Protein AF-A0AAV0XQT6-F1 (afdb_monomer)

Foldseek 3Di:
DPPCPVVVVVVVVVVCVVVVHDPDDDPDDDDDDDDDPPPPPDPPQPPDSVSCCCVVPVVVVVVVVVVVVCVVCVVVVVVCVLCVCVDPVNVVVPDPVVSVVSVVVNCVVCVVPPD

Secondary structure (DSSP, 8-state):
--TTHHHHHHHHHHHHHHTT------SS---PPPPPTT----S-TTS-HHHHHIIIIIHHHHHHHHHHHHHHHHHHHHHHHHTGGGSHHHHHHS-HHHHHHHHHHHHHHTHHHH-

Sequence (115 aa):
MRDGYDDVVGSATELCHKWGISSTKPTTRKIYSKQYCGEMQGDRRLDVPEEKFRIAIFYPLIDTALFKLRDRFKGLHSVSRNFEFLLPQNKVTMKESDIVKSCYDFITFYNNDVT

Solvent-accessible surface area (backbone atoms only — not comparable to full-atom values): 7186 Å² total; per-residue (Å²): 133,72,84,58,51,68,58,52,51,49,54,51,47,55,51,31,54,76,70,74,42,83,77,76,74,74,93,59,85,86,81,75,79,86,84,59,98,82,66,77,79,67,90,66,80,76,80,43,68,65,55,45,44,43,64,72,44,50,48,56,50,52,53,49,51,51,48,52,52,51,58,70,44,46,62,57,52,51,53,51,59,72,52,42,69,73,37,72,72,38,60,75,68,52,53,69,71,59,50,53,48,51,52,52,54,41,47,66,74,38,45,89,79,78,109

Mean predicted aligned error: 15.53 Å

pLDDT: mean 80.46, std 14.02, range [47.59, 97.06]

Organism: NCBI:txid13131

Radius of gyration: 26.47 Å; Cα contacts (8 Å, |Δi|>4): 28; chains: 1; bounding box: 58×40×57 Å

Structure (mmCIF, N/CA/C/O backbone):
data_AF-A0AAV0XQT6-F1
#
_entry.id   AF-A0AAV0XQT6-F1
#
loop_
_atom_site.group_PDB
_atom_site.id
_atom_site.type_symbol
_atom_site.label_atom_id
_atom_site.label_alt_id
_atom_site.label_comp_id
_atom_site.label_asym_id
_atom_site.label_entity_id
_atom_site.label_seq_id
_atom_site.pdbx_PDB_ins_code
_atom_site.Cartn_x
_atom_site.Cartn_y
_atom_site.Cartn_z
_atom_site.occupancy
_atom_site.B_iso_or_equiv
_atom_site.auth_seq_id
_atom_site.auth_comp_id
_atom_site.auth_asym_id
_atom_site.auth_atom_id
_atom_site.pdbx_PDB_model_num
ATOM 1 N N . MET A 1 1 ? 28.260 3.476 3.014 1.00 47.59 1 MET A N 1
ATOM 2 C CA . MET A 1 1 ? 27.462 3.636 1.771 1.00 47.59 1 MET A CA 1
ATOM 3 C C . MET A 1 1 ? 28.306 3.562 0.490 1.00 47.59 1 MET A C 1
ATOM 5 O O . MET A 1 1 ? 27.718 3.577 -0.581 1.00 47.59 1 MET A O 1
ATOM 9 N N . ARG A 1 2 ? 29.651 3.491 0.568 1.00 54.19 2 ARG A N 1
ATOM 10 C CA . ARG A 1 2 ? 30.534 3.204 -0.584 1.00 54.19 2 ARG A CA 1
ATOM 11 C C . ARG A 1 2 ? 30.799 1.712 -0.785 1.00 54.19 2 ARG A C 1
ATOM 13 O O . ARG A 1 2 ? 31.103 1.313 -1.901 1.00 54.19 2 ARG A O 1
ATOM 20 N N . ASP A 1 3 ? 30.662 0.915 0.266 1.00 59.00 3 ASP A N 1
ATOM 21 C CA . ASP A 1 3 ? 30.864 -0.530 0.196 1.00 59.00 3 ASP A CA 1
ATOM 22 C C . ASP A 1 3 ? 29.682 -1.152 -0.562 1.00 59.00 3 ASP A C 1
ATOM 24 O O . ASP A 1 3 ? 28.536 -1.036 -0.124 1.00 59.00 3 ASP A O 1
ATOM 28 N N . GLY A 1 4 ? 29.952 -1.716 -1.742 1.00 73.44 4 GLY A N 1
ATOM 29 C CA . GLY A 1 4 ? 28.957 -2.363 -2.610 1.00 73.44 4 GLY A CA 1
ATOM 30 C C . GLY A 1 4 ? 28.456 -1.534 -3.800 1.00 73.44 4 GLY A C 1
ATOM 31 O O . GLY A 1 4 ? 27.606 -2.009 -4.548 1.00 73.44 4 GLY A O 1
ATOM 32 N N . TYR A 1 5 ? 28.962 -0.313 -4.023 1.00 76.50 5 TYR A N 1
ATOM 33 C CA . TYR A 1 5 ? 28.595 0.457 -5.224 1.00 76.50 5 TYR A CA 1
ATOM 34 C C . TYR A 1 5 ? 29.003 -0.275 -6.512 1.00 76.50 5 TYR A C 1
ATOM 36 O O . TYR A 1 5 ? 28.202 -0.374 -7.441 1.00 76.50 5 TYR A O 1
ATOM 44 N N . ASP A 1 6 ? 30.215 -0.832 -6.545 1.00 81.75 6 ASP A N 1
ATOM 45 C CA . ASP A 1 6 ? 30.738 -1.524 -7.726 1.00 81.75 6 ASP A CA 1
ATOM 46 C C . ASP A 1 6 ? 29.960 -2.813 -8.034 1.00 81.75 6 ASP A C 1
ATOM 48 O O . ASP A 1 6 ? 29.679 -3.087 -9.200 1.00 81.75 6 ASP A O 1
ATOM 52 N N . ASP A 1 7 ? 29.500 -3.535 -7.007 1.00 84.94 7 ASP A N 1
ATOM 53 C CA . ASP A 1 7 ? 28.678 -4.744 -7.166 1.00 84.94 7 ASP A CA 1
ATOM 54 C C . ASP A 1 7 ? 27.299 -4.423 -7.759 1.00 84.94 7 ASP A C 1
ATOM 56 O O . ASP A 1 7 ? 26.794 -5.121 -8.646 1.00 84.94 7 ASP A O 1
ATOM 60 N N . VAL A 1 8 ? 26.684 -3.330 -7.295 1.00 83.88 8 VAL A N 1
ATOM 61 C CA . VAL A 1 8 ? 25.387 -2.858 -7.798 1.00 83.88 8 VAL A CA 1
ATOM 62 C C . VAL A 1 8 ? 25.515 -2.365 -9.237 1.00 83.88 8 VAL A C 1
ATOM 64 O O . VAL A 1 8 ? 24.659 -2.668 -10.071 1.00 83.88 8 VAL A O 1
ATOM 67 N N . VAL A 1 9 ? 26.592 -1.640 -9.554 1.00 82.44 9 VAL A N 1
ATOM 68 C CA . VAL A 1 9 ? 26.878 -1.201 -10.925 1.00 82.44 9 VAL A CA 1
ATOM 69 C C . VAL A 1 9 ? 27.118 -2.405 -11.835 1.00 82.44 9 VAL A C 1
ATOM 71 O O . VAL A 1 9 ? 26.529 -2.448 -12.913 1.00 82.44 9 VAL A O 1
ATOM 74 N N . GLY A 1 10 ? 27.897 -3.396 -11.391 1.00 84.31 10 GLY A N 1
ATOM 75 C CA . GLY A 1 10 ? 28.132 -4.646 -12.119 1.00 84.31 10 GLY A CA 1
ATOM 76 C C . GLY A 1 10 ? 26.827 -5.374 -12.441 1.00 84.31 10 GLY A C 1
ATOM 77 O O . GLY A 1 10 ? 26.518 -5.621 -13.609 1.00 84.31 10 GLY A O 1
ATOM 78 N N . SER A 1 11 ? 25.991 -5.584 -11.423 1.00 85.50 11 SER A N 1
ATOM 79 C CA . SER A 1 11 ? 24.680 -6.233 -11.560 1.00 85.50 11 SER A CA 1
ATOM 80 C C . SER A 1 11 ? 23.762 -5.496 -12.543 1.00 85.50 11 SER A C 1
ATOM 82 O O . SER A 1 11 ? 23.099 -6.110 -13.382 1.00 85.50 11 SER A O 1
ATOM 84 N N . ALA A 1 12 ? 23.730 -4.162 -12.479 1.00 80.75 12 ALA A N 1
ATOM 85 C CA . ALA A 1 12 ? 22.937 -3.349 -13.394 1.00 80.75 12 ALA 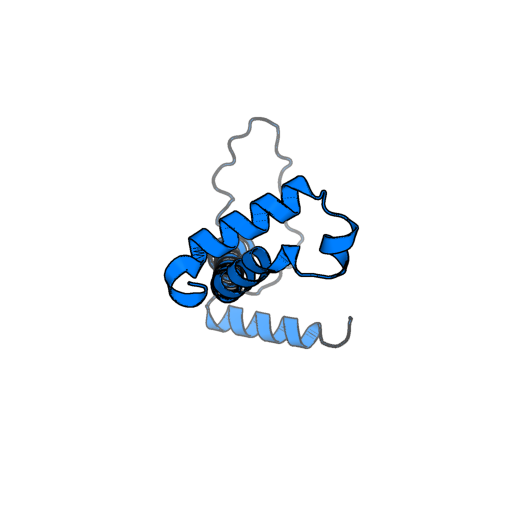A CA 1
ATOM 86 C C . ALA A 1 12 ? 23.468 -3.424 -14.835 1.00 80.75 12 ALA A C 1
ATOM 88 O O . ALA A 1 12 ? 22.680 -3.512 -15.778 1.00 80.75 12 ALA A O 1
ATOM 89 N N . THR A 1 13 ? 24.792 -3.425 -15.024 1.00 83.19 13 THR A N 1
ATOM 90 C CA . THR A 1 13 ? 25.395 -3.557 -16.358 1.00 83.19 13 THR A CA 1
ATOM 91 C C . THR A 1 13 ? 25.121 -4.917 -16.992 1.00 83.19 13 THR A C 1
ATOM 93 O O . THR A 1 13 ? 24.760 -4.961 -18.168 1.00 83.19 13 THR A O 1
ATOM 96 N N . GLU A 1 14 ? 25.199 -6.010 -16.229 1.00 87.12 14 GLU A N 1
ATOM 97 C CA . GLU A 1 14 ? 24.846 -7.353 -16.708 1.00 87.12 14 GLU A CA 1
ATOM 98 C C . GLU A 1 14 ? 23.378 -7.436 -17.139 1.00 87.12 14 GLU A C 1
ATOM 100 O O . GLU A 1 14 ? 23.063 -7.985 -18.198 1.00 87.12 14 GLU A O 1
ATOM 105 N N . LEU A 1 15 ? 22.476 -6.832 -16.359 1.00 85.69 15 LEU A N 1
ATOM 106 C CA . LEU A 1 15 ? 21.054 -6.766 -16.686 1.00 85.69 15 LEU A CA 1
ATOM 107 C C . LEU A 1 15 ? 20.809 -6.001 -17.996 1.00 85.69 15 LEU A C 1
ATOM 109 O O . LEU A 1 15 ? 20.061 -6.468 -18.856 1.00 85.69 15 LEU A O 1
ATOM 113 N N . CYS A 1 16 ? 21.476 -4.858 -18.178 1.00 79.94 16 CYS A N 1
ATOM 114 C CA . CYS A 1 16 ? 21.411 -4.081 -19.414 1.00 79.94 16 CYS A CA 1
ATOM 115 C C . CYS A 1 16 ? 21.894 -4.895 -20.620 1.00 79.94 16 CYS A C 1
ATOM 117 O O . CYS A 1 16 ? 21.208 -4.921 -21.643 1.00 79.94 16 CYS A O 1
ATOM 119 N N . HIS A 1 17 ? 23.010 -5.620 -20.492 1.00 81.94 17 HIS A N 1
ATOM 120 C CA . HIS A 1 17 ? 23.500 -6.508 -21.549 1.00 81.94 17 HIS A CA 1
ATOM 121 C C . HIS A 1 17 ? 22.501 -7.621 -21.879 1.00 81.94 17 HIS A C 1
ATOM 123 O O . HIS A 1 17 ? 22.221 -7.857 -23.055 1.00 81.94 17 HIS A O 1
ATOM 129 N N . LYS A 1 18 ? 21.898 -8.253 -20.863 1.00 86.75 18 LYS A N 1
ATOM 130 C CA . LYS A 1 18 ? 20.861 -9.283 -21.040 1.00 86.75 18 LYS A CA 1
ATOM 131 C C . LYS A 1 18 ? 19.637 -8.764 -21.800 1.00 86.75 18 LYS A C 1
ATOM 133 O O . LYS A 1 18 ? 18.978 -9.529 -22.498 1.00 86.75 18 LYS A O 1
ATOM 138 N N . TRP A 1 19 ? 19.326 -7.480 -21.665 1.00 79.12 19 TRP A N 1
ATOM 139 C CA . TRP A 1 19 ? 18.198 -6.830 -22.333 1.00 79.12 19 TRP A CA 1
ATOM 140 C C . TRP A 1 19 ? 18.571 -6.134 -23.649 1.00 79.12 19 TRP A C 1
ATOM 142 O O . TRP A 1 19 ? 17.725 -5.473 -24.245 1.00 79.12 19 TRP A O 1
ATOM 152 N N . GLY A 1 20 ? 19.816 -6.274 -24.120 1.00 77.88 20 GLY A N 1
ATOM 153 C CA . GLY A 1 20 ? 20.284 -5.643 -25.358 1.00 77.88 20 GLY A CA 1
ATOM 154 C C . GLY A 1 20 ? 20.421 -4.118 -25.269 1.00 77.88 20 GLY A C 1
ATOM 155 O O . GLY A 1 20 ? 20.452 -3.438 -26.293 1.00 77.88 20 GLY A O 1
ATOM 156 N N . ILE A 1 21 ? 20.492 -3.562 -24.058 1.00 77.50 21 ILE A N 1
ATOM 157 C CA . ILE A 1 21 ? 20.646 -2.126 -23.815 1.00 77.50 21 ILE A CA 1
ATOM 158 C C . ILE A 1 21 ? 22.140 -1.800 -23.781 1.00 77.50 21 ILE A C 1
ATOM 160 O O . ILE A 1 21 ? 22.885 -2.352 -22.970 1.00 77.50 21 ILE A O 1
ATOM 164 N N . SER A 1 22 ? 22.585 -0.874 -24.637 1.00 75.38 22 SER A N 1
ATOM 165 C CA . SER A 1 22 ? 23.979 -0.421 -24.613 1.00 75.38 22 SER A CA 1
ATOM 166 C C . SER A 1 22 ? 24.277 0.333 -23.315 1.00 75.38 22 SER A C 1
ATOM 168 O O . SER A 1 22 ? 23.750 1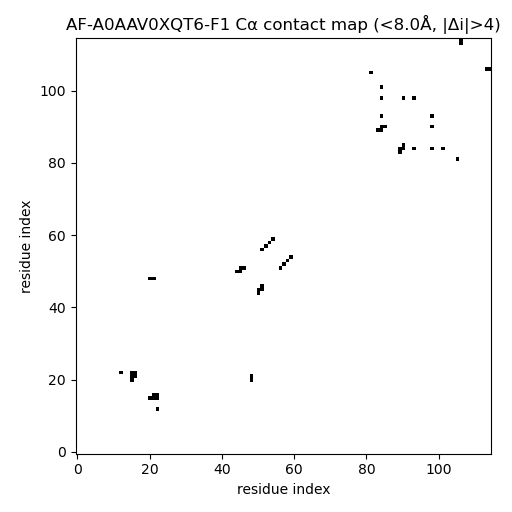.422 -23.082 1.00 75.38 22 SER A O 1
ATOM 170 N N . SER A 1 23 ? 25.150 -0.239 -22.486 1.00 66.62 23 SER A N 1
ATOM 171 C CA . SER A 1 23 ? 25.650 0.343 -21.233 1.00 66.62 23 SER A CA 1
ATOM 172 C C . SER A 1 23 ? 26.842 1.290 -21.444 1.00 66.62 23 SER A C 1
ATOM 174 O O . SER A 1 23 ? 27.428 1.783 -20.477 1.00 66.62 23 SER A O 1
ATOM 176 N N . THR A 1 24 ? 27.224 1.559 -22.700 1.00 71.56 24 THR A N 1
ATOM 177 C CA . THR A 1 24 ? 28.392 2.381 -23.036 1.00 71.56 24 THR A CA 1
ATOM 178 C C . THR A 1 24 ? 28.236 3.795 -22.493 1.00 71.56 24 THR A C 1
ATOM 180 O O . THR A 1 24 ? 27.408 4.576 -22.971 1.00 71.56 24 THR A O 1
ATOM 183 N N . LYS A 1 25 ? 29.077 4.141 -21.516 1.00 64.31 25 LYS A N 1
ATOM 184 C CA . LYS A 1 25 ? 29.201 5.515 -21.030 1.00 64.31 25 LYS A CA 1
ATOM 185 C C . LYS A 1 25 ? 29.715 6.395 -22.177 1.00 64.31 25 LYS A C 1
ATOM 187 O O . LYS A 1 25 ? 30.676 6.006 -22.841 1.00 64.31 25 LYS A O 1
ATOM 192 N N . PRO A 1 26 ? 29.108 7.564 -22.435 1.00 63.75 26 PRO A N 1
ATOM 193 C CA . PRO A 1 26 ? 29.583 8.444 -23.493 1.00 63.75 26 PRO A CA 1
ATOM 194 C C . PRO A 1 26 ? 30.991 8.958 -23.157 1.00 63.75 26 PRO A C 1
ATOM 196 O O . PRO A 1 26 ? 31.225 9.471 -22.064 1.00 63.75 26 PRO A O 1
ATOM 199 N N . THR A 1 27 ? 31.926 8.821 -24.101 1.00 65.44 27 THR A N 1
ATOM 200 C CA . THR A 1 27 ? 33.333 9.252 -23.965 1.00 65.44 27 THR A CA 1
ATOM 201 C C . THR A 1 27 ? 33.468 10.767 -23.790 1.00 65.44 27 THR A C 1
ATOM 203 O O . THR A 1 27 ? 34.429 11.248 -23.197 1.00 65.44 27 THR A O 1
ATOM 206 N N . THR A 1 28 ? 32.490 11.533 -24.275 1.00 66.19 28 THR A N 1
ATOM 207 C CA . THR A 1 28 ? 32.422 12.988 -24.138 1.00 66.19 28 THR A CA 1
ATOM 208 C C . THR A 1 28 ? 31.115 13.401 -23.467 1.00 66.19 28 THR A C 1
ATOM 210 O O . THR A 1 28 ? 30.066 12.776 -23.641 1.00 66.19 28 THR A O 1
ATOM 213 N N . ARG A 1 29 ? 31.163 14.481 -22.677 1.00 62.69 29 ARG A N 1
ATOM 214 C CA . ARG A 1 29 ? 29.959 15.078 -22.086 1.00 62.69 29 ARG A CA 1
ATOM 215 C C . ARG A 1 29 ? 29.016 15.491 -23.219 1.00 62.69 29 ARG A C 1
ATOM 217 O O . ARG A 1 29 ? 29.389 16.317 -24.047 1.00 62.69 29 ARG A O 1
ATOM 224 N N . LYS A 1 30 ? 27.788 14.963 -23.232 1.00 64.12 30 LYS A N 1
ATOM 225 C CA . LYS A 1 30 ? 26.745 15.425 -24.157 1.00 64.12 30 LYS A CA 1
ATOM 226 C C . LYS A 1 30 ? 26.400 16.878 -23.820 1.00 64.12 30 LYS A C 1
ATOM 228 O O . LYS A 1 30 ? 25.924 17.165 -22.723 1.00 64.12 30 LYS A O 1
ATOM 233 N N . ILE A 1 31 ? 26.691 17.792 -24.740 1.00 66.38 31 ILE A N 1
ATOM 234 C CA . ILE A 1 31 ? 26.315 19.202 -24.628 1.00 66.38 31 ILE A CA 1
ATOM 235 C C . ILE A 1 31 ? 24.971 19.355 -25.331 1.00 66.38 31 ILE A C 1
ATOM 237 O O . ILE A 1 31 ? 24.870 19.157 -26.539 1.00 66.38 31 ILE A O 1
ATOM 241 N N . TYR A 1 32 ? 23.937 19.689 -24.566 1.00 61.81 32 TYR A N 1
ATOM 242 C CA . TYR A 1 32 ? 22.620 19.994 -25.111 1.00 61.81 32 TYR A CA 1
ATOM 243 C C . TYR A 1 32 ? 22.485 21.505 -25.324 1.00 61.81 32 TYR A C 1
ATOM 245 O O . TYR A 1 32 ? 23.003 22.302 -24.539 1.00 61.81 32 TYR A O 1
ATOM 253 N N . SER A 1 33 ? 21.795 21.903 -26.394 1.00 56.34 33 SER A N 1
ATOM 254 C CA . SER A 1 33 ? 21.466 23.308 -26.649 1.00 56.34 33 SER A CA 1
ATOM 255 C C . SER A 1 33 ? 20.569 23.859 -25.535 1.00 56.34 33 SER A C 1
ATOM 257 O O . SER A 1 33 ? 19.687 23.150 -25.047 1.00 56.34 33 SER A O 1
ATOM 259 N N . LYS A 1 34 ? 20.777 25.124 -25.138 1.00 63.00 34 LYS A N 1
ATOM 260 C CA . LYS A 1 34 ? 19.869 25.820 -24.212 1.00 63.00 34 LYS A CA 1
ATOM 261 C C . LYS A 1 34 ? 18.470 25.851 -24.833 1.00 63.00 34 LYS A C 1
ATOM 263 O O . LYS A 1 34 ? 18.341 26.264 -25.979 1.00 63.00 34 LYS A O 1
ATOM 268 N N . GLN A 1 35 ? 17.462 25.398 -24.093 1.00 57.97 35 GLN A N 1
ATOM 269 C CA . GLN A 1 35 ? 16.066 25.505 -24.511 1.00 57.97 35 GLN A CA 1
ATOM 270 C C . GLN A 1 35 ? 15.547 26.906 -24.189 1.00 57.97 35 GLN A C 1
ATOM 272 O O . GLN A 1 35 ? 15.720 27.391 -23.068 1.00 57.97 35 GLN A O 1
ATOM 277 N N . TYR A 1 36 ? 14.909 27.539 -25.168 1.00 59.75 36 TYR A N 1
ATOM 278 C CA . TYR A 1 36 ? 14.197 28.799 -24.980 1.00 59.75 36 TYR A CA 1
ATOM 279 C C . TYR A 1 36 ? 12.712 28.522 -24.721 1.00 59.75 36 TYR A C 1
ATOM 281 O O . TYR A 1 36 ? 12.131 27.580 -25.263 1.00 59.75 36 TYR A O 1
ATOM 289 N N . CYS A 1 37 ? 12.092 29.329 -23.856 1.00 52.50 37 CYS A N 1
ATOM 290 C CA . CYS A 1 37 ? 10.675 29.195 -23.524 1.00 52.50 37 CYS A CA 1
ATOM 291 C C . CYS A 1 37 ? 9.827 29.350 -24.800 1.00 52.50 37 CYS A C 1
ATOM 293 O O . CYS A 1 37 ? 9.849 30.413 -25.417 1.00 52.50 37 CYS A O 1
ATOM 295 N N . GLY A 1 38 ? 9.115 28.291 -25.199 1.00 65.44 38 GLY A N 1
ATOM 296 C CA . GLY A 1 38 ? 8.278 28.264 -26.406 1.00 65.44 38 GLY A CA 1
ATOM 297 C C . GLY A 1 38 ? 8.776 27.355 -27.534 1.00 65.44 38 GLY A C 1
ATOM 298 O O . GLY A 1 38 ? 8.023 27.106 -28.473 1.00 65.44 38 GLY A O 1
ATOM 299 N N . GLU A 1 39 ? 9.989 26.797 -27.449 1.00 60.69 39 GLU A N 1
ATOM 300 C CA . GLU A 1 39 ? 10.400 25.743 -28.381 1.00 60.69 39 GLU A CA 1
ATOM 301 C C . GLU A 1 39 ? 9.578 24.474 -28.117 1.00 60.69 39 GLU A C 1
ATOM 303 O O . GLU A 1 39 ? 9.700 23.841 -27.064 1.00 60.69 39 GLU A O 1
ATOM 308 N N . MET A 1 40 ? 8.735 24.076 -29.079 1.00 61.19 40 MET A N 1
ATOM 309 C CA . MET A 1 40 ? 8.180 22.726 -29.076 1.00 61.19 40 MET A CA 1
ATOM 310 C C . MET A 1 40 ? 9.352 21.758 -29.165 1.00 61.19 40 MET A C 1
ATOM 312 O O . MET A 1 40 ? 10.111 21.766 -30.132 1.00 61.19 40 MET A O 1
ATOM 316 N N . GLN A 1 41 ? 9.518 20.971 -28.106 1.00 55.16 41 GLN A N 1
ATOM 317 C CA . GLN A 1 41 ? 10.572 19.987 -27.937 1.00 55.16 41 GLN A CA 1
ATOM 318 C C . GLN A 1 41 ? 10.483 18.952 -29.066 1.00 55.16 41 GLN A C 1
ATOM 320 O O . GLN A 1 41 ? 9.824 17.926 -28.920 1.00 55.16 41 GLN A O 1
ATOM 325 N N . GLY A 1 42 ? 11.123 19.243 -30.202 1.00 54.09 42 GLY A N 1
ATOM 326 C CA . GLY A 1 42 ? 11.311 18.288 -31.286 1.00 54.09 42 GLY A CA 1
ATOM 327 C C . GLY A 1 42 ? 11.898 17.009 -30.705 1.00 54.09 42 GLY A C 1
ATOM 328 O O . GLY A 1 42 ? 12.739 17.089 -29.807 1.00 54.09 42 GLY A O 1
ATOM 329 N N . ASP A 1 43 ? 11.382 15.875 -31.177 1.00 54.81 43 ASP A N 1
ATOM 330 C CA . ASP A 1 4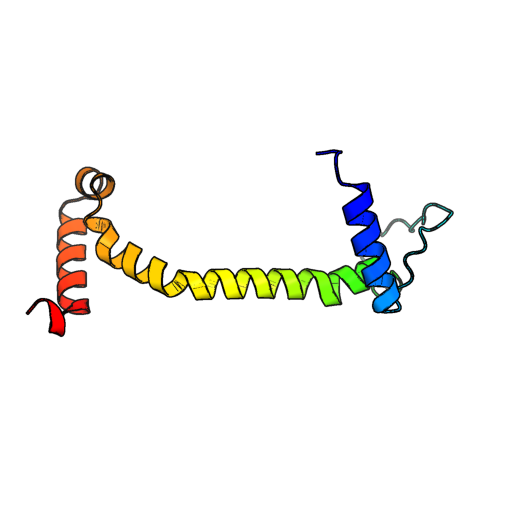3 ? 11.504 14.499 -30.682 1.00 54.81 43 ASP A CA 1
ATOM 331 C C . ASP A 1 43 ? 12.935 14.050 -30.304 1.00 54.81 43 ASP A C 1
ATOM 333 O O . ASP A 1 43 ? 13.566 13.215 -30.937 1.00 54.81 43 ASP A O 1
ATOM 337 N N . ARG A 1 44 ? 13.490 14.645 -29.246 1.00 52.69 44 ARG A N 1
ATOM 338 C CA . ARG A 1 44 ? 14.768 14.281 -28.619 1.00 52.69 44 ARG A CA 1
ATOM 339 C C . ARG A 1 44 ? 14.560 13.327 -27.445 1.00 52.69 44 ARG A C 1
ATOM 341 O O . ARG A 1 44 ? 15.530 12.897 -26.829 1.00 52.69 44 ARG A O 1
ATOM 348 N N . ARG A 1 45 ? 13.303 13.020 -27.107 1.00 51.12 45 ARG A N 1
ATOM 349 C CA . ARG A 1 45 ? 12.912 12.282 -25.895 1.00 51.12 45 ARG A CA 1
ATOM 350 C C . ARG A 1 45 ? 13.170 10.777 -25.980 1.00 51.12 45 ARG A C 1
ATOM 352 O O . ARG A 1 45 ? 13.051 10.097 -24.968 1.00 51.12 45 ARG A O 1
ATOM 359 N N . LEU A 1 46 ? 13.529 10.251 -27.152 1.00 50.22 46 LEU A N 1
ATOM 360 C CA . LEU A 1 46 ? 13.594 8.806 -27.379 1.00 50.22 46 LEU A CA 1
ATOM 361 C C . LEU A 1 46 ? 14.977 8.272 -27.769 1.00 50.22 46 LEU A C 1
ATOM 363 O O . LEU A 1 46 ? 15.104 7.067 -27.955 1.00 50.22 46 LEU A O 1
ATOM 367 N N . ASP A 1 47 ? 16.028 9.088 -27.834 1.00 52.75 47 ASP A N 1
ATOM 368 C CA . ASP A 1 47 ? 17.343 8.606 -28.305 1.00 52.75 47 ASP A CA 1
ATOM 369 C C . ASP A 1 47 ? 18.399 8.440 -27.199 1.00 52.75 47 ASP A C 1
ATOM 371 O O . ASP A 1 47 ? 19.573 8.166 -27.452 1.00 52.75 47 ASP A O 1
ATOM 375 N N . VAL A 1 48 ? 17.988 8.573 -25.933 1.00 60.88 48 VAL A N 1
ATOM 376 C CA . VAL A 1 48 ? 18.844 8.288 -24.775 1.00 60.88 48 VAL A CA 1
ATOM 377 C C . VAL A 1 48 ? 18.429 6.936 -24.175 1.00 60.88 48 VAL A C 1
ATOM 379 O O . VAL A 1 48 ? 17.327 6.834 -23.631 1.00 60.88 48 VAL A O 1
ATOM 382 N N . PRO A 1 49 ? 19.288 5.896 -24.238 1.00 69.81 49 PRO A N 1
ATOM 383 C CA . PRO A 1 49 ? 18.992 4.567 -23.688 1.00 69.81 49 PRO A CA 1
ATOM 384 C C . PRO A 1 49 ? 18.569 4.595 -22.212 1.00 69.81 49 PRO A C 1
ATOM 386 O O . PRO A 1 49 ? 17.697 3.837 -21.798 1.00 69.81 49 PRO A O 1
ATOM 389 N N . GLU A 1 50 ? 19.138 5.518 -21.437 1.00 72.75 50 GLU A N 1
ATOM 390 C CA . GLU A 1 50 ? 18.818 5.736 -20.024 1.00 72.75 50 GLU A CA 1
ATOM 391 C C . GLU A 1 50 ? 17.394 6.269 -19.811 1.00 72.75 50 GLU A C 1
ATOM 393 O O . GLU A 1 50 ? 16.678 5.795 -18.932 1.00 72.75 50 GLU A O 1
ATOM 398 N N . GLU A 1 51 ? 16.941 7.213 -20.638 1.00 74.62 51 GLU A N 1
ATOM 399 C CA . GLU A 1 51 ? 15.598 7.786 -20.518 1.00 74.62 51 GLU A CA 1
ATOM 400 C C . GLU A 1 51 ? 14.528 6.773 -20.948 1.00 74.62 51 GLU A C 1
ATOM 402 O O . GLU A 1 51 ? 13.500 6.633 -20.283 1.00 74.62 51 GLU A O 1
ATOM 407 N N . LYS A 1 52 ? 14.826 5.963 -21.975 1.00 77.25 52 LYS A N 1
ATOM 408 C CA . LYS A 1 52 ? 14.008 4.799 -22.347 1.00 77.25 52 LYS A CA 1
ATOM 409 C C . LYS A 1 52 ? 13.916 3.781 -21.213 1.00 77.25 52 LYS A C 1
ATOM 411 O O . LYS A 1 52 ? 12.813 3.361 -20.883 1.00 77.25 52 LYS A O 1
ATOM 416 N N . PHE A 1 53 ? 15.034 3.414 -20.587 1.00 82.00 53 PHE A N 1
ATOM 417 C CA . PHE A 1 53 ? 15.032 2.513 -19.430 1.00 82.00 53 PHE A CA 1
ATOM 418 C C . PHE A 1 53 ? 14.214 3.087 -18.265 1.00 82.00 53 PHE A C 1
ATOM 420 O O . PHE A 1 53 ? 13.392 2.390 -17.667 1.00 82.00 53 PHE A O 1
ATOM 427 N N . ARG A 1 54 ? 14.395 4.378 -17.966 1.00 82.25 54 ARG A N 1
ATOM 428 C CA . ARG A 1 54 ? 13.695 5.060 -16.876 1.00 82.25 54 ARG A CA 1
ATOM 429 C C . ARG A 1 54 ? 12.179 5.037 -17.072 1.00 82.25 54 ARG A C 1
ATOM 431 O O . ARG A 1 54 ? 11.453 4.680 -16.148 1.00 82.25 54 ARG A O 1
ATOM 438 N N . ILE A 1 55 ? 11.712 5.395 -18.266 1.00 83.31 55 ILE A N 1
ATOM 439 C CA . ILE A 1 55 ? 10.280 5.496 -18.565 1.00 83.31 55 ILE A CA 1
ATOM 440 C C . ILE A 1 55 ? 9.652 4.114 -18.766 1.00 83.31 55 ILE A C 1
ATOM 442 O O . ILE A 1 55 ? 8.574 3.860 -18.240 1.00 83.31 55 ILE A O 1
ATOM 446 N N . ALA A 1 56 ? 10.309 3.220 -19.508 1.00 83.88 56 ALA A N 1
ATOM 447 C CA . ALA A 1 56 ? 9.719 1.939 -19.892 1.00 83.88 56 ALA A CA 1
ATOM 448 C C . ALA A 1 56 ? 9.853 0.850 -18.821 1.00 83.88 56 ALA A C 1
ATOM 450 O O . ALA A 1 56 ? 9.074 -0.100 -18.832 1.00 83.88 56 ALA A O 1
ATOM 451 N N . ILE A 1 57 ? 10.835 0.954 -17.919 1.00 84.62 57 ILE A N 1
ATOM 452 C CA . ILE A 1 57 ? 11.137 -0.110 -16.953 1.00 84.62 57 ILE A CA 1
ATOM 453 C C . ILE A 1 57 ? 11.105 0.412 -15.523 1.00 84.62 57 ILE A C 1
ATOM 455 O O . ILE A 1 57 ? 10.360 -0.119 -14.701 1.00 84.62 57 ILE A O 1
ATOM 459 N N . PHE A 1 58 ? 11.887 1.449 -15.214 1.00 89.00 58 PHE A N 1
ATOM 460 C CA . PHE A 1 58 ? 12.044 1.889 -13.829 1.00 89.00 58 PHE A CA 1
ATOM 461 C C . PHE A 1 58 ? 10.728 2.399 -13.228 1.00 89.00 58 PHE A C 1
ATOM 463 O O . PHE A 1 58 ? 10.326 1.918 -12.171 1.00 89.00 58 PHE A O 1
ATOM 470 N N . TYR A 1 59 ? 10.021 3.316 -13.899 1.00 92.31 59 TYR A N 1
ATOM 471 C CA . TYR A 1 59 ? 8.746 3.825 -13.379 1.00 92.31 59 TYR A CA 1
ATOM 472 C C . TYR A 1 59 ? 7.667 2.742 -13.247 1.00 92.31 59 TYR A C 1
ATOM 474 O O . TYR A 1 59 ? 7.155 2.595 -12.138 1.00 92.31 59 TYR A O 1
ATOM 482 N N . PRO A 1 60 ? 7.383 1.904 -14.267 1.00 94.31 60 PRO A N 1
ATOM 483 C CA . PRO A 1 60 ? 6.409 0.825 -14.115 1.00 94.31 60 PRO A CA 1
ATOM 484 C C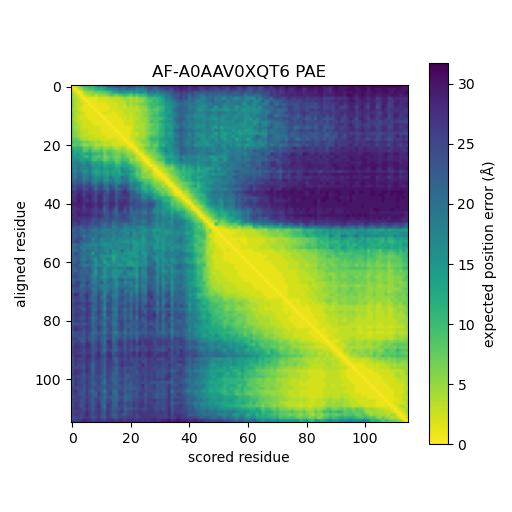 . PRO A 1 60 ? 6.750 -0.157 -12.990 1.00 94.31 60 PRO A C 1
ATOM 486 O O . PRO A 1 60 ? 5.852 -0.664 -12.315 1.00 94.31 60 PRO A O 1
ATOM 489 N N . LEU A 1 61 ? 8.040 -0.425 -12.760 1.00 94.75 61 LEU A N 1
ATOM 490 C CA . LEU A 1 61 ? 8.490 -1.293 -11.675 1.00 94.75 61 LEU A CA 1
ATOM 491 C C . LEU A 1 61 ? 8.211 -0.672 -10.302 1.00 94.75 61 LEU A C 1
ATOM 493 O O . LEU A 1 61 ? 7.673 -1.354 -9.428 1.00 94.75 61 LEU A O 1
ATOM 497 N N . ILE A 1 62 ? 8.528 0.613 -10.118 1.00 95.94 62 ILE A N 1
ATOM 498 C CA . ILE A 1 62 ? 8.231 1.339 -8.877 1.00 95.94 62 ILE A CA 1
ATOM 499 C C . ILE A 1 62 ? 6.719 1.434 -8.654 1.00 95.94 62 ILE A C 1
ATOM 501 O O . ILE A 1 62 ? 6.251 1.117 -7.561 1.00 95.94 62 ILE A O 1
ATOM 505 N N . ASP A 1 63 ? 5.949 1.777 -9.684 1.00 96.88 63 ASP A N 1
ATOM 506 C CA . ASP A 1 63 ? 4.489 1.861 -9.607 1.00 96.88 63 ASP A CA 1
ATOM 507 C C . ASP A 1 63 ? 3.875 0.512 -9.224 1.00 96.88 63 ASP A C 1
ATOM 509 O O . ASP A 1 63 ? 3.009 0.436 -8.349 1.00 96.88 63 ASP A O 1
ATOM 513 N N . THR A 1 64 ? 4.374 -0.578 -9.813 1.00 96.44 64 THR A N 1
ATOM 514 C CA . THR A 1 64 ? 3.939 -1.935 -9.472 1.00 96.44 64 THR A CA 1
ATOM 515 C C . THR A 1 64 ? 4.282 -2.274 -8.025 1.00 96.44 64 THR A C 1
ATOM 517 O O . THR A 1 64 ? 3.427 -2.781 -7.298 1.00 96.44 64 THR A O 1
ATOM 520 N N . ALA A 1 65 ? 5.505 -1.981 -7.573 1.00 96.00 65 ALA A N 1
ATOM 521 C CA . ALA A 1 65 ? 5.924 -2.241 -6.199 1.00 96.00 65 ALA A CA 1
ATOM 522 C C . ALA A 1 65 ? 5.061 -1.466 -5.190 1.00 96.00 65 ALA A C 1
ATOM 524 O O . ALA A 1 65 ? 4.562 -2.054 -4.228 1.00 96.00 65 ALA A O 1
ATOM 525 N N . LEU A 1 66 ? 4.812 -0.177 -5.442 1.00 96.19 66 LEU A N 1
ATOM 526 C CA . LEU A 1 66 ? 3.946 0.666 -4.615 1.00 96.19 66 LEU A CA 1
ATOM 527 C C . LEU A 1 66 ? 2.505 0.157 -4.604 1.00 96.19 66 LEU A C 1
ATOM 529 O O . LEU A 1 66 ? 1.896 0.058 -3.537 1.00 96.19 66 LEU A O 1
ATOM 533 N N . PHE A 1 67 ? 1.966 -0.215 -5.767 1.00 97.06 67 PHE A N 1
ATOM 534 C CA . PHE A 1 67 ? 0.619 -0.764 -5.873 1.00 97.06 67 PHE A CA 1
ATOM 535 C C . PHE A 1 67 ? 0.479 -2.056 -5.066 1.00 97.06 67 PHE A C 1
ATOM 537 O O . PHE A 1 67 ? -0.448 -2.182 -4.268 1.00 97.06 67 PHE A O 1
ATOM 544 N N . LYS A 1 68 ? 1.424 -2.992 -5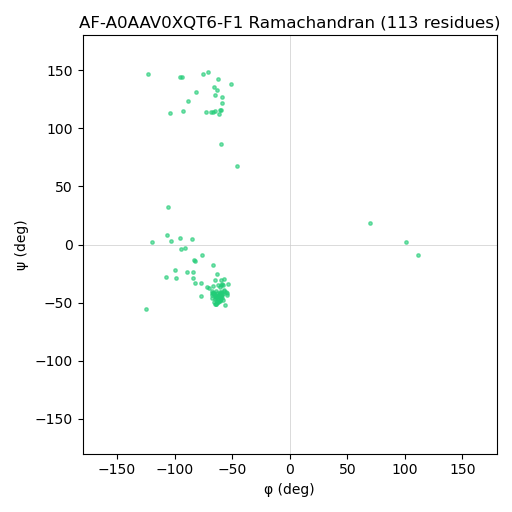.216 1.00 95.69 68 LYS A N 1
ATOM 545 C CA . LYS A 1 68 ? 1.423 -4.266 -4.485 1.00 95.69 68 LYS A CA 1
ATOM 546 C C . LYS A 1 68 ? 1.579 -4.067 -2.983 1.00 95.69 68 LYS A C 1
ATOM 548 O O . LYS A 1 68 ? 0.900 -4.742 -2.213 1.00 95.69 68 LYS A O 1
ATOM 553 N N . LEU A 1 69 ? 2.429 -3.133 -2.560 1.00 95.81 69 LEU A N 1
ATOM 554 C CA . LEU A 1 69 ? 2.596 -2.806 -1.148 1.00 95.81 69 LEU A CA 1
ATOM 555 C C . LEU A 1 69 ? 1.295 -2.241 -0.566 1.00 95.81 69 LEU A C 1
ATOM 557 O O . LEU A 1 69 ? 0.819 -2.717 0.463 1.00 95.81 69 LEU A O 1
ATOM 561 N N . ARG A 1 70 ? 0.679 -1.276 -1.256 1.00 94.75 70 ARG A N 1
ATOM 562 C CA . ARG A 1 70 ? -0.589 -0.675 -0.829 1.00 94.75 70 ARG A CA 1
ATOM 563 C C . ARG A 1 70 ? -1.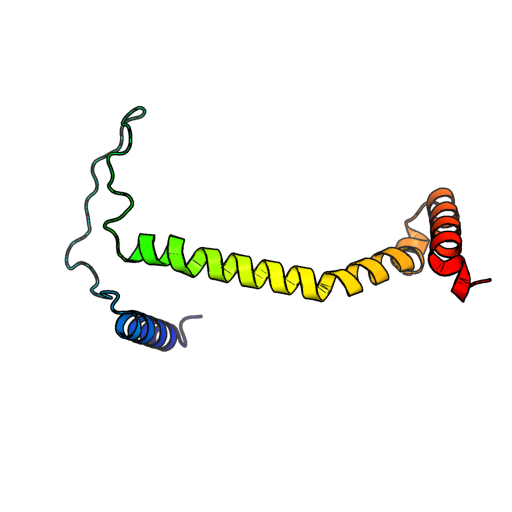705 -1.709 -0.752 1.00 94.75 70 ARG A C 1
ATOM 565 O O . ARG A 1 70 ? -2.450 -1.723 0.222 1.00 94.75 70 ARG A O 1
ATOM 572 N N . ASP A 1 71 ? -1.814 -2.563 -1.763 1.00 95.62 71 ASP A N 1
ATOM 573 C CA . ASP A 1 71 ? -2.826 -3.614 -1.824 1.00 95.62 71 ASP A CA 1
ATOM 574 C C . ASP A 1 71 ? -2.666 -4.612 -0.668 1.00 95.62 71 ASP A C 1
ATOM 576 O O . ASP A 1 71 ? -3.615 -4.854 0.077 1.00 95.62 71 ASP A O 1
ATOM 580 N N . ARG A 1 72 ? -1.431 -5.069 -0.411 1.00 95.88 72 ARG A N 1
ATOM 581 C CA . ARG A 1 72 ? -1.106 -5.963 0.711 1.00 95.88 72 ARG A CA 1
ATOM 582 C C . ARG A 1 72 ? -1.511 -5.386 2.070 1.00 95.88 72 ARG A C 1
ATOM 584 O O . ARG A 1 72 ? -1.997 -6.125 2.923 1.00 95.88 72 ARG A O 1
ATOM 591 N N . PHE A 1 73 ? -1.315 -4.086 2.289 1.00 95.38 73 PHE A N 1
ATOM 592 C CA . PHE A 1 73 ? -1.619 -3.438 3.570 1.00 95.38 73 PHE A CA 1
ATOM 593 C C . PHE A 1 73 ? -3.035 -2.858 3.668 1.00 95.38 73 PHE A C 1
ATOM 595 O O . PHE A 1 73 ? -3.424 -2.392 4.738 1.00 95.38 73 PHE A O 1
ATOM 602 N N . LYS A 1 74 ? -3.847 -2.926 2.607 1.00 94.62 74 LYS A N 1
ATOM 603 C CA . LYS A 1 74 ? -5.213 -2.377 2.589 1.00 94.62 74 LYS A CA 1
ATOM 604 C C . LYS A 1 74 ? -6.118 -3.004 3.655 1.00 94.62 74 LYS A C 1
ATOM 606 O O . LYS A 1 74 ? -6.877 -2.292 4.318 1.00 94.62 74 LYS A O 1
ATOM 611 N N . GLY A 1 75 ? -6.019 -4.322 3.839 1.00 92.19 75 GLY A N 1
ATOM 612 C CA . GLY A 1 75 ? -6.774 -5.048 4.864 1.00 92.19 75 GLY A CA 1
ATOM 613 C C . GLY A 1 75 ? -6.373 -4.619 6.275 1.00 92.19 75 GLY A C 1
ATOM 614 O O . GLY A 1 75 ? -7.225 -4.198 7.055 1.00 92.19 75 GLY A O 1
ATOM 615 N N . LEU A 1 76 ? -5.066 -4.624 6.566 1.00 93.56 76 LEU A N 1
ATOM 616 C CA . LEU A 1 76 ? -4.536 -4.184 7.860 1.00 93.56 76 LEU A CA 1
ATOM 617 C C . LEU A 1 76 ? -4.906 -2.730 8.162 1.00 93.56 76 LEU A C 1
ATOM 619 O O . LEU A 1 76 ? -5.307 -2.432 9.278 1.00 93.56 76 LEU A O 1
ATOM 623 N N . HIS A 1 77 ? -4.816 -1.836 7.176 1.00 93.25 77 HIS A N 1
ATOM 624 C CA . HIS A 1 77 ? -5.208 -0.438 7.341 1.00 93.25 77 HIS A CA 1
ATOM 625 C C . HIS A 1 77 ? -6.691 -0.300 7.710 1.00 93.25 77 HIS A C 1
ATOM 627 O O . HIS A 1 77 ? -7.035 0.486 8.587 1.00 93.25 77 HIS A O 1
ATOM 633 N N . SER A 1 78 ? -7.562 -1.100 7.087 1.00 91.25 78 SER A N 1
ATOM 634 C CA . SER A 1 78 ? -9.000 -1.087 7.380 1.00 91.25 78 SER A CA 1
ATOM 635 C C . SER A 1 78 ? -9.287 -1.551 8.809 1.00 91.25 78 SER A C 1
ATOM 637 O O . SER A 1 78 ? -10.005 -0.872 9.537 1.00 91.25 78 SER A O 1
ATOM 639 N N . VAL A 1 79 ? -8.669 -2.657 9.238 1.00 90.94 79 VAL A N 1
ATOM 640 C CA . VAL A 1 79 ? -8.782 -3.148 10.622 1.00 90.94 79 VAL A CA 1
ATOM 641 C C . VAL A 1 79 ? -8.210 -2.121 11.596 1.00 90.94 79 VAL A C 1
ATOM 643 O O . VAL A 1 79 ? -8.885 -1.722 12.536 1.00 90.94 79 VAL A O 1
ATOM 646 N N . SER A 1 80 ? -7.000 -1.625 11.345 1.00 91.56 80 SER A N 1
ATOM 647 C CA . SER A 1 80 ? -6.357 -0.628 12.200 1.00 91.56 80 SER A CA 1
ATOM 648 C C . SER A 1 80 ? -7.242 0.596 12.405 1.00 91.56 80 SER A C 1
ATOM 650 O O . SER A 1 80 ? -7.352 1.053 13.534 1.00 91.56 80 SER A O 1
ATOM 652 N N . ARG A 1 81 ? -7.892 1.097 11.348 1.00 90.00 81 ARG A N 1
ATOM 653 C CA . ARG A 1 81 ? -8.796 2.249 11.416 1.00 90.00 81 ARG A CA 1
ATOM 654 C C . ARG A 1 81 ? -10.063 1.944 12.216 1.00 90.00 81 ARG A C 1
ATOM 656 O O . ARG A 1 81 ? -10.478 2.756 13.033 1.00 90.00 81 ARG A O 1
ATOM 663 N N . ASN A 1 82 ? -10.666 0.772 12.013 1.00 90.38 82 ASN A N 1
ATOM 664 C CA . ASN A 1 82 ? -11.895 0.390 12.715 1.00 90.38 82 ASN A CA 1
ATOM 665 C C . ASN A 1 82 ? -11.687 0.249 14.233 1.00 90.38 82 ASN A C 1
ATOM 667 O O . ASN A 1 82 ? -12.610 0.510 14.993 1.00 90.38 82 ASN A O 1
ATOM 671 N N . PHE A 1 83 ? -10.487 -0.134 14.675 1.00 90.75 83 PHE A N 1
ATOM 672 C CA . PHE A 1 83 ? -10.148 -0.308 16.093 1.00 90.75 83 PHE A CA 1
ATOM 673 C C . PHE A 1 83 ? -9.307 0.850 16.663 1.00 90.75 83 PHE A C 1
ATOM 675 O O . PHE A 1 83 ? -8.916 0.822 17.829 1.00 90.75 83 PHE A O 1
ATOM 682 N N . GLU A 1 84 ? -9.035 1.888 15.867 1.00 92.19 84 GLU A N 1
ATOM 683 C CA . GLU A 1 84 ? -8.124 2.983 16.213 1.00 92.19 84 GLU A CA 1
ATOM 684 C C . GLU A 1 84 ? -8.553 3.739 17.481 1.00 92.19 84 GLU A C 1
ATOM 686 O O . GLU A 1 84 ? -7.709 4.136 18.287 1.00 92.19 84 GLU A O 1
ATOM 691 N N . PHE A 1 85 ? -9.861 3.889 17.701 1.00 90.31 85 PHE A N 1
ATOM 692 C CA . PHE A 1 85 ? -10.429 4.558 18.876 1.00 90.31 85 PHE A CA 1
ATOM 693 C C . PHE A 1 85 ? -10.181 3.797 20.193 1.00 90.31 85 PHE A C 1
ATOM 695 O O . PHE A 1 85 ? -10.286 4.371 21.277 1.00 90.31 85 PHE A O 1
ATOM 702 N N . LEU A 1 86 ? -9.831 2.505 20.127 1.00 89.88 86 LEU A N 1
ATOM 703 C CA . LEU A 1 86 ? -9.478 1.708 21.303 1.00 89.88 86 LEU A CA 1
ATOM 704 C C . LEU A 1 86 ? -8.022 1.894 21.730 1.00 89.88 86 LEU A C 1
ATOM 706 O O . LEU A 1 86 ? -7.662 1.489 22.839 1.00 89.88 86 LEU A O 1
ATOM 710 N N . LEU A 1 87 ? -7.189 2.496 20.881 1.00 90.06 87 LEU A N 1
ATOM 711 C CA . LEU A 1 87 ? -5.784 2.699 21.192 1.00 90.06 87 LEU A CA 1
ATOM 712 C C . LEU A 1 87 ? -5.630 3.681 22.369 1.00 90.06 87 LEU A C 1
ATOM 714 O O . LEU A 1 87 ? -6.288 4.726 22.372 1.00 90.06 87 LEU A O 1
ATOM 718 N N . PRO A 1 88 ? -4.750 3.402 23.352 1.00 87.56 88 PRO A N 1
ATOM 719 C CA . PRO A 1 88 ? -4.621 4.220 24.561 1.00 87.56 88 PRO A CA 1
ATOM 720 C C . PRO A 1 88 ? -4.377 5.706 24.281 1.00 87.56 88 PRO A C 1
ATOM 722 O O . PRO A 1 88 ? -5.003 6.560 24.903 1.00 87.56 88 PRO A O 1
ATOM 725 N N . GLN A 1 89 ? -3.530 6.021 23.298 1.00 87.12 89 GLN A N 1
ATOM 726 C CA . GLN A 1 89 ? -3.256 7.399 22.890 1.00 87.12 89 GLN A CA 1
ATOM 727 C C . GLN A 1 89 ? -4.502 8.122 22.360 1.00 87.12 89 GLN A C 1
ATOM 729 O O . GLN A 1 89 ? -4.689 9.309 22.619 1.00 87.12 89 GLN A O 1
ATOM 734 N N . ASN A 1 90 ? -5.391 7.407 21.673 1.00 84.44 90 ASN A N 1
ATOM 735 C CA . ASN A 1 90 ? -6.582 7.994 21.074 1.00 84.44 90 ASN A CA 1
ATOM 736 C C . ASN A 1 90 ? -7.698 8.136 22.103 1.00 84.44 90 ASN A C 1
ATOM 738 O O . ASN A 1 90 ? -8.389 9.146 22.099 1.00 84.44 90 ASN A O 1
ATOM 742 N N . LYS A 1 91 ? -7.797 7.217 23.069 1.00 76.75 91 LYS A N 1
ATOM 743 C CA . LYS A 1 91 ? -8.739 7.343 24.192 1.00 76.75 91 LYS A CA 1
ATOM 744 C C . LYS A 1 91 ? -8.527 8.604 25.030 1.00 76.75 91 LYS A C 1
ATOM 746 O O . LYS A 1 91 ? -9.492 9.150 25.547 1.00 76.75 91 LYS A O 1
ATOM 751 N N . VAL A 1 92 ? -7.278 9.049 25.175 1.00 83.31 92 VAL A N 1
ATOM 752 C CA . VAL A 1 92 ? -6.932 10.250 25.956 1.00 83.31 92 VAL A CA 1
ATOM 753 C C . VAL A 1 92 ? -7.090 11.533 25.132 1.00 83.31 92 VAL A C 1
ATOM 755 O O . VAL A 1 92 ? -7.363 12.590 25.691 1.00 83.31 92 VAL A O 1
ATOM 758 N N . THR A 1 93 ? -6.922 11.451 23.809 1.00 88.19 93 THR A N 1
ATOM 759 C CA . THR A 1 93 ? -6.859 12.634 22.931 1.00 88.19 93 THR A CA 1
ATOM 760 C C . THR A 1 93 ? -8.183 12.933 22.223 1.00 88.19 93 THR A C 1
ATOM 762 O O . THR A 1 93 ? -8.465 14.087 21.899 1.00 88.19 93 THR A O 1
ATOM 765 N N . MET A 1 94 ? -9.000 11.912 21.954 1.00 88.19 94 MET A N 1
ATOM 766 C CA . MET A 1 94 ? -10.278 12.065 21.261 1.00 88.19 94 MET A CA 1
ATOM 767 C C . MET A 1 94 ? -11.344 12.663 22.177 1.00 88.19 94 MET A C 1
ATOM 769 O O . MET A 1 94 ? -11.391 12.395 23.377 1.00 88.19 94 MET A O 1
ATOM 773 N N . LYS A 1 95 ? -12.247 13.452 21.590 1.00 92.25 95 LYS A N 1
ATOM 774 C CA . LYS A 1 95 ? -13.422 13.954 22.303 1.00 92.25 95 LYS A CA 1
ATOM 775 C C . LYS A 1 95 ? -14.404 12.817 22.546 1.00 92.25 95 LYS A C 1
ATOM 777 O O . LYS A 1 95 ? -14.562 11.931 21.708 1.00 92.25 95 LYS A O 1
ATOM 782 N N . GLU A 1 96 ? -15.140 12.904 23.646 1.00 88.94 96 GLU A N 1
ATOM 783 C CA . GLU A 1 96 ? -16.160 11.916 24.005 1.00 88.94 96 GLU A CA 1
ATOM 784 C C . GLU A 1 96 ? -17.197 11.712 22.887 1.00 88.94 96 GLU A C 1
ATOM 786 O O . GLU A 1 96 ? -17.522 10.576 22.553 1.00 88.94 96 GLU A O 1
ATOM 791 N N . SER A 1 97 ? -17.633 12.789 22.222 1.00 92.12 97 SER A N 1
ATOM 792 C CA . SER A 1 97 ? -18.550 12.718 21.074 1.00 92.12 97 SER A CA 1
ATOM 793 C C . SER A 1 97 ? -18.019 11.852 19.927 1.00 92.12 97 SER A C 1
ATOM 795 O O . SER A 1 97 ? -18.776 11.108 19.305 1.00 92.12 97 SER A O 1
ATOM 797 N N . ASP A 1 98 ? -16.716 11.932 19.657 1.00 91.50 98 ASP A N 1
ATOM 798 C CA . ASP A 1 98 ? -16.066 11.205 18.566 1.00 91.50 98 ASP A CA 1
ATOM 799 C C . ASP A 1 98 ? -15.863 9.731 18.937 1.00 91.50 98 ASP A C 1
ATOM 801 O O . ASP A 1 98 ? -15.988 8.851 18.084 1.00 91.50 98 ASP A O 1
ATOM 805 N N . ILE A 1 99 ? -15.615 9.451 20.221 1.00 90.12 99 ILE A N 1
ATOM 806 C CA . ILE A 1 99 ? -15.553 8.089 20.765 1.00 90.12 99 ILE A CA 1
ATOM 807 C C . ILE A 1 99 ? -16.929 7.428 20.675 1.00 90.12 99 ILE A C 1
ATOM 809 O O . ILE A 1 99 ? -17.038 6.325 20.146 1.00 90.12 99 ILE A O 1
ATOM 813 N N . VAL A 1 100 ? -17.988 8.109 21.126 1.00 91.88 100 VAL A N 1
ATOM 814 C CA . VAL A 1 100 ? -19.367 7.598 21.067 1.00 91.88 100 VAL A CA 1
ATOM 815 C C . VAL A 1 100 ? -19.765 7.293 19.625 1.00 91.88 100 VAL A C 1
ATOM 817 O O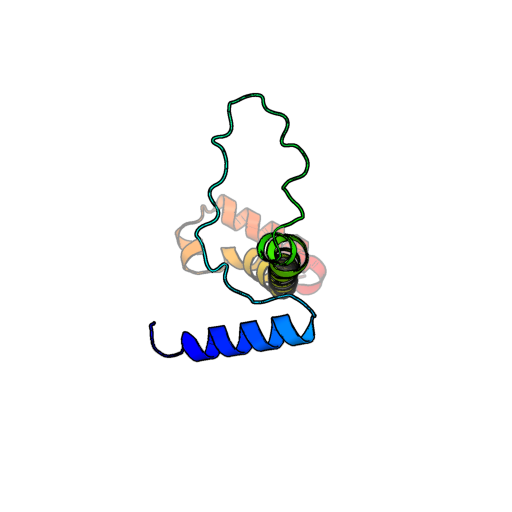 . VAL A 1 100 ? -20.272 6.207 19.346 1.00 91.88 100 VAL A O 1
ATOM 820 N N . LYS A 1 101 ? -19.475 8.207 18.692 1.00 93.25 101 LYS A N 1
ATOM 821 C CA . LYS A 1 101 ? -19.699 7.969 17.265 1.00 93.25 101 LYS A CA 1
ATOM 822 C C . LYS A 1 101 ? -18.934 6.735 16.770 1.00 93.25 101 LYS A C 1
ATOM 824 O O . LYS A 1 101 ? -19.533 5.875 16.136 1.00 93.25 101 LYS A O 1
ATOM 829 N N . SER A 1 102 ? -17.648 6.620 17.107 1.00 91.94 102 SER A N 1
ATOM 830 C CA . SER A 1 102 ? -16.813 5.478 16.704 1.00 91.94 102 SER A CA 1
ATOM 831 C C . SER A 1 102 ? -17.354 4.146 17.237 1.00 91.94 102 SER A C 1
ATOM 833 O O . SER A 1 102 ? -17.327 3.150 16.520 1.00 91.94 102 SER A O 1
ATOM 835 N N . CYS A 1 103 ? -17.907 4.123 18.454 1.00 91.00 103 CYS A N 1
ATOM 83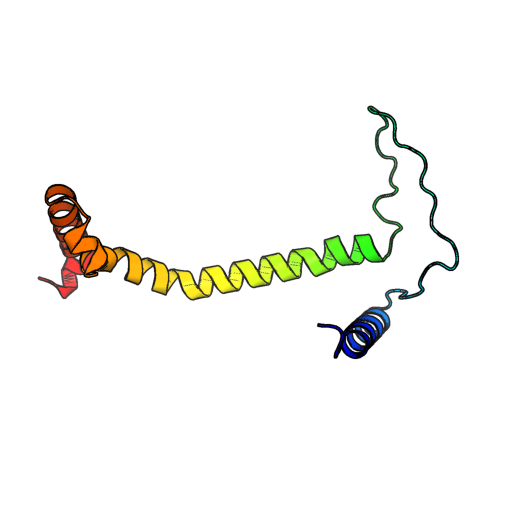6 C CA . CYS A 1 103 ? -18.570 2.945 19.015 1.00 91.00 103 CYS A CA 1
ATOM 837 C C . CYS A 1 103 ? -19.832 2.552 18.228 1.00 91.00 103 CYS A C 1
ATOM 839 O O . CYS A 1 103 ? -20.021 1.373 17.936 1.00 91.00 103 CYS A O 1
ATOM 841 N N . TYR A 1 104 ? -20.685 3.514 17.860 1.00 92.50 104 TYR A N 1
ATOM 842 C CA . TYR A 1 104 ? -21.875 3.231 17.046 1.00 92.50 104 TYR A CA 1
ATOM 843 C C . TYR A 1 104 ? -21.516 2.763 15.633 1.00 92.50 104 TYR A C 1
ATOM 845 O O . TYR A 1 104 ? -22.100 1.793 15.143 1.00 92.50 104 TYR A O 1
ATOM 853 N N . ASP A 1 105 ? -20.532 3.408 15.002 1.00 92.56 105 ASP A N 1
ATOM 854 C CA . ASP A 1 105 ? -20.012 3.009 13.692 1.00 92.56 105 ASP A CA 1
ATOM 855 C C . ASP A 1 105 ? -19.448 1.575 13.754 1.00 92.56 105 ASP A C 1
ATOM 857 O O . ASP A 1 105 ? -19.705 0.765 12.862 1.00 92.56 105 ASP A O 1
ATOM 861 N N . PHE A 1 106 ? -18.747 1.226 14.841 1.00 92.44 106 PHE A N 1
ATOM 862 C CA . PHE A 1 106 ? -18.209 -0.113 15.081 1.00 92.44 106 PHE A CA 1
ATOM 863 C C . PHE A 1 106 ? -19.305 -1.177 15.225 1.00 92.44 106 PHE A C 1
ATOM 865 O O . PHE A 1 106 ? -19.257 -2.191 14.530 1.00 92.44 106 PHE A O 1
ATOM 872 N N . ILE A 1 107 ? -20.305 -0.945 16.084 1.00 91.31 107 ILE A N 1
ATOM 873 C CA . ILE A 1 107 ? -21.427 -1.879 16.291 1.00 91.31 107 ILE A CA 1
ATOM 874 C C . ILE A 1 107 ? -22.194 -2.085 14.984 1.00 91.31 107 ILE A C 1
ATOM 876 O O . ILE A 1 107 ? -22.513 -3.211 14.621 1.00 91.31 107 ILE A O 1
ATOM 880 N N . THR A 1 108 ? -22.441 -1.007 14.238 1.00 91.50 108 THR A N 1
ATOM 881 C CA . THR A 1 108 ? -23.144 -1.079 12.951 1.00 91.50 108 THR A CA 1
ATOM 882 C C . THR A 1 108 ? -22.354 -1.895 11.927 1.00 91.50 108 THR A C 1
ATOM 884 O O . THR A 1 108 ? -22.930 -2.700 11.198 1.00 91.50 108 THR A O 1
ATOM 887 N N . PHE A 1 109 ? -21.032 -1.709 11.870 1.00 90.81 109 PHE A N 1
ATOM 888 C CA . PHE A 1 109 ? -20.166 -2.424 10.934 1.00 90.81 109 PHE A CA 1
ATOM 889 C C . PHE A 1 109 ? -20.024 -3.916 11.282 1.00 90.81 109 PHE A C 1
ATOM 891 O O . PHE A 1 109 ? -20.008 -4.749 10.379 1.00 90.81 109 PHE A O 1
ATOM 898 N N . TYR A 1 110 ? -19.960 -4.254 12.573 1.00 90.31 110 TYR A N 1
ATOM 899 C CA . TYR A 1 110 ? -19.807 -5.620 13.092 1.00 90.31 110 TYR A CA 1
ATOM 900 C C . TYR A 1 110 ? -21.106 -6.190 13.691 1.00 90.31 110 TYR A C 1
ATOM 902 O O . TYR A 1 110 ? -21.071 -6.996 14.617 1.00 90.31 110 TYR A O 1
ATOM 910 N N . ASN A 1 111 ? -22.266 -5.799 13.157 1.00 90.75 111 ASN A N 1
ATOM 911 C CA . ASN A 1 111 ? -23.583 -6.160 13.701 1.00 90.75 111 ASN A CA 1
ATOM 912 C C . ASN A 1 111 ? -23.810 -7.683 13.815 1.00 90.75 111 ASN A C 1
ATOM 914 O O . ASN A 1 111 ? -24.512 -8.138 14.705 1.00 90.75 111 ASN A O 1
ATOM 918 N N . ASN A 1 112 ? -23.195 -8.486 12.946 1.00 90.81 112 ASN A N 1
ATOM 919 C CA . ASN A 1 112 ? -23.322 -9.949 13.006 1.00 90.81 112 ASN A CA 1
ATOM 920 C C . ASN A 1 112 ? -22.373 -10.611 14.0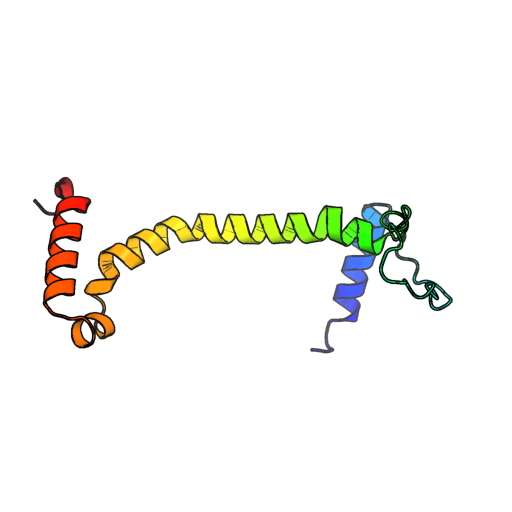24 1.00 90.81 112 ASN A C 1
ATOM 922 O O . ASN A 1 112 ? -22.536 -11.792 14.307 1.00 90.81 112 ASN A O 1
ATOM 926 N N . ASP A 1 113 ? -21.364 -9.884 14.513 1.00 87.88 113 ASP A N 1
ATOM 927 C CA . ASP A 1 113 ? -20.323 -10.415 15.404 1.00 87.88 113 ASP A CA 1
ATOM 928 C C . ASP A 1 113 ? -20.478 -9.914 16.850 1.00 87.88 113 ASP A C 1
ATOM 930 O O . ASP A 1 113 ? -20.027 -10.566 17.791 1.00 87.88 113 ASP A O 1
ATOM 934 N N . VAL A 1 114 ? -21.063 -8.725 17.029 1.00 80.12 114 VAL A N 1
ATOM 935 C CA . VAL A 1 114 ? -21.169 -8.023 18.321 1.00 80.12 114 VAL A CA 1
ATOM 936 C C . VAL A 1 114 ? -22.549 -8.193 18.972 1.00 80.12 114 VAL A C 1
ATOM 938 O O . VAL A 1 114 ? -22.659 -8.030 20.189 1.00 80.12 114 VAL A O 1
ATOM 941 N N . THR A 1 115 ? -23.579 -8.521 18.191 1.00 59.81 115 THR A N 1
ATOM 942 C CA . THR A 1 115 ? -24.987 -8.646 18.618 1.00 59.81 115 THR A CA 1
ATOM 943 C C . THR A 1 115 ? -25.469 -10.081 18.501 1.00 59.81 115 THR A C 1
ATOM 945 O O . THR A 1 115 ? -26.173 -10.524 19.435 1.00 59.81 115 THR A O 1
#